Protein AF-A0A222FAH9-F1 (afdb_monomer_lite)

Radius of gyration: 13.85 Å; chains: 1; bounding box: 29×32×38 Å

Foldseek 3Di:
DWWKKKKFFLPDAQVRVVQQLDDDPVCNVDARVCCVFQVFDRFDVVQKDKDFVVVPVVDDPALVVVCVVFQDHDDSVQSVVDPSVRTNMMMMGTTDGGRDADDDRMGITDGDDDPDGNVD

Sequence (120 aa):
MHTVYLGYSNVLSAEEMRAFFDIDPEHEERLSKFEQVFGCDYVEPGSFEIYSPGEYETFDFDAKFFRKLLPFNPEENLVSMIDFSKVKSVFYVVNSGVRKRAAEGIQLLGPIEIEKFDFE

Structure (mmCIF, N/CA/C/O backbone):
data_AF-A0A222FAH9-F1
#
_entry.id   AF-A0A222FAH9-F1
#
loop_
_atom_site.group_PDB
_atom_site.id
_atom_site.type_symbol
_atom_site.label_atom_id
_atom_site.label_alt_id
_atom_site.label_comp_id
_atom_site.label_asym_id
_atom_site.label_entity_id
_atom_site.label_seq_id
_atom_site.pdbx_PDB_ins_code
_atom_site.Cartn_x
_atom_site.Cartn_y
_atom_site.Cartn_z
_atom_site.occupancy
_atom_site.B_iso_or_equiv
_atom_site.auth_seq_id
_atom_site.auth_comp_id
_atom_site.auth_asym_id
_atom_site.auth_atom_id
_atom_site.pdbx_PDB_model_num
ATOM 1 N N . MET A 1 1 ? 4.133 -15.991 9.902 1.00 84.56 1 MET A N 1
ATOM 2 C CA . MET A 1 1 ? 3.120 -15.878 8.836 1.00 84.56 1 MET A CA 1
ATOM 3 C C . MET A 1 1 ? 2.444 -14.541 9.014 1.00 84.56 1 MET A C 1
ATOM 5 O O . MET A 1 1 ? 1.957 -14.267 10.108 1.00 84.56 1 MET A O 1
ATOM 9 N N . HIS A 1 2 ? 2.524 -13.704 7.991 1.00 90.62 2 HIS A N 1
ATOM 10 C CA . HIS A 1 2 ? 2.022 -12.340 7.987 1.00 90.62 2 HIS A CA 1
ATOM 11 C C . HIS A 1 2 ? 0.844 -12.255 7.020 1.00 90.62 2 HIS A C 1
ATOM 13 O O . HIS A 1 2 ? 0.960 -12.684 5.871 1.00 90.62 2 HIS A O 1
ATOM 19 N N . THR A 1 3 ? -0.257 -11.666 7.480 1.00 95.50 3 THR A N 1
ATOM 20 C CA . THR A 1 3 ? -1.402 -11.337 6.632 1.00 95.50 3 THR A CA 1
ATOM 21 C C . THR A 1 3 ? -1.173 -9.962 6.021 1.00 95.50 3 THR A C 1
ATOM 23 O O . THR A 1 3 ? -1.098 -8.964 6.738 1.00 95.50 3 THR A O 1
ATOM 26 N N . VAL A 1 4 ? -1.053 -9.908 4.699 1.00 96.06 4 VAL A N 1
ATOM 27 C CA . VAL A 1 4 ? -0.756 -8.690 3.943 1.00 96.06 4 VAL A CA 1
ATOM 28 C C . VAL A 1 4 ? -1.911 -8.343 3.017 1.00 96.06 4 VAL A C 1
ATOM 30 O O . VAL A 1 4 ? -2.501 -9.206 2.369 1.00 96.06 4 VAL A O 1
ATOM 33 N N . TYR A 1 5 ? -2.212 -7.056 2.919 1.00 97.00 5 TYR A N 1
ATOM 34 C CA . TYR A 1 5 ? -3.116 -6.504 1.924 1.00 97.00 5 TYR A CA 1
ATOM 35 C C . TYR A 1 5 ? -2.340 -5.585 0.992 1.00 97.00 5 TYR A C 1
ATOM 37 O O . TYR A 1 5 ? -1.522 -4.783 1.439 1.00 97.00 5 TYR A O 1
ATOM 45 N N . LEU A 1 6 ? -2.632 -5.674 -0.303 1.00 97.31 6 LEU A N 1
ATOM 46 C CA . LEU A 1 6 ? -2.212 -4.659 -1.263 1.00 97.31 6 LEU A CA 1
ATOM 47 C C . LEU A 1 6 ? -3.295 -3.598 -1.335 1.00 97.31 6 LEU A C 1
ATOM 49 O O . LEU A 1 6 ? -4.472 -3.928 -1.434 1.00 97.31 6 LEU A O 1
ATOM 53 N N . GLY A 1 7 ? -2.918 -2.334 -1.308 1.00 96.56 7 GLY A N 1
ATOM 54 C CA . GLY A 1 7 ? -3.849 -1.230 -1.376 1.00 96.56 7 GLY A CA 1
ATOM 55 C C . GLY A 1 7 ? -3.554 -0.286 -2.524 1.00 96.56 7 GLY A C 1
ATOM 56 O O . GLY A 1 7 ? -2.420 -0.172 -2.987 1.00 96.56 7 GLY A O 1
ATOM 57 N N . TYR A 1 8 ? -4.584 0.411 -2.987 1.00 97.38 8 TYR A N 1
ATOM 58 C CA . TYR A 1 8 ? -4.417 1.497 -3.941 1.00 97.38 8 TYR A CA 1
ATOM 59 C C . TYR A 1 8 ? -5.434 2.607 -3.716 1.00 97.38 8 TYR A C 1
ATOM 61 O O . TYR A 1 8 ? -6.553 2.361 -3.264 1.00 97.38 8 TYR A O 1
ATOM 69 N N . SER A 1 9 ? -5.032 3.833 -4.042 1.00 96.62 9 SER A N 1
ATOM 70 C CA . SER A 1 9 ? -5.877 5.021 -4.006 1.00 96.62 9 SER A CA 1
ATOM 71 C C . SER A 1 9 ? -5.816 5.759 -5.333 1.00 96.62 9 SER A C 1
ATOM 73 O O . SER A 1 9 ? -4.739 6.027 -5.870 1.00 96.62 9 SER A O 1
ATOM 75 N N . ASN A 1 10 ? -6.989 6.124 -5.844 1.00 94.62 10 ASN A N 1
ATOM 76 C CA . ASN A 1 10 ? -7.115 6.958 -7.044 1.00 94.62 10 ASN A CA 1
ATOM 77 C C . ASN A 1 10 ? -7.277 8.446 -6.697 1.00 94.62 10 ASN A C 1
ATOM 79 O O . ASN A 1 10 ? -7.302 9.295 -7.587 1.00 94.62 10 ASN A O 1
ATOM 83 N N . VAL A 1 11 ? -7.434 8.772 -5.410 1.00 94.81 11 VAL A N 1
ATOM 84 C CA . VAL A 1 11 ? -7.778 10.127 -4.952 1.00 94.81 11 VAL A CA 1
ATOM 85 C C . VAL A 1 11 ? -6.698 10.742 -4.072 1.00 94.81 11 VAL A C 1
ATOM 87 O O . VAL A 1 11 ? -6.389 11.919 -4.274 1.00 94.81 11 VAL A O 1
ATOM 90 N N . LEU A 1 12 ? -6.077 9.942 -3.201 1.00 94.69 12 LEU A N 1
ATOM 91 C CA . LEU A 1 12 ? -5.009 10.367 -2.296 1.00 94.69 12 LEU A CA 1
ATOM 92 C C . LEU A 1 12 ? -3.636 10.129 -2.931 1.00 94.69 12 LEU A C 1
ATOM 94 O O . LEU A 1 12 ? -3.386 9.080 -3.519 1.00 94.69 12 LEU A O 1
ATOM 98 N N . SER A 1 13 ? -2.761 11.119 -2.816 1.00 94.81 13 SER A N 1
ATOM 99 C CA . SER A 1 13 ? -1.324 11.015 -3.081 1.00 94.81 13 SER A CA 1
ATOM 100 C C . SER A 1 13 ? -0.608 10.193 -2.001 1.00 94.81 13 SER A C 1
ATOM 102 O O . SER A 1 13 ? -1.184 9.889 -0.957 1.00 94.81 13 SER A O 1
ATOM 104 N N . ALA A 1 14 ? 0.668 9.851 -2.218 1.00 93.62 14 ALA A N 1
ATOM 105 C CA . ALA A 1 14 ? 1.450 9.135 -1.207 1.00 93.62 14 ALA A CA 1
ATOM 106 C C . ALA A 1 14 ? 1.606 9.922 0.103 1.00 93.62 14 ALA A C 1
ATOM 108 O O . ALA A 1 14 ? 1.554 9.315 1.167 1.00 93.62 14 ALA A O 1
ATOM 109 N N . GLU A 1 15 ? 1.749 11.249 0.051 1.00 92.69 15 GLU A N 1
ATOM 110 C CA . GLU A 1 15 ? 1.824 12.091 1.254 1.00 92.69 15 GLU A CA 1
ATOM 111 C C . GLU A 1 15 ? 0.504 12.066 2.038 1.00 92.69 15 GLU A C 1
ATOM 113 O O . GLU A 1 15 ? 0.499 11.823 3.243 1.00 92.69 15 GLU A O 1
ATOM 118 N N . GLU A 1 16 ? -0.628 12.215 1.346 1.00 93.31 16 GLU A N 1
ATOM 119 C CA . GLU A 1 16 ? -1.954 12.120 1.966 1.00 93.31 16 GLU A CA 1
ATOM 120 C C . GLU A 1 16 ? -2.228 10.718 2.522 1.00 93.31 16 GLU A C 1
ATOM 122 O O . GLU A 1 16 ? -2.826 10.593 3.588 1.00 93.31 16 GLU A O 1
ATOM 127 N N . MET A 1 17 ? -1.774 9.664 1.834 1.00 93.81 17 MET A N 1
ATOM 128 C CA . MET A 1 17 ? -1.859 8.292 2.336 1.00 93.81 17 MET A CA 1
ATOM 129 C C . MET A 1 17 ? -0.981 8.078 3.569 1.00 93.81 17 MET A C 1
ATOM 131 O O . MET A 1 17 ? -1.429 7.414 4.496 1.00 93.81 17 MET A O 1
ATOM 135 N N . ARG A 1 18 ? 0.233 8.643 3.630 1.00 91.69 18 ARG A N 1
ATOM 136 C CA . ARG A 1 18 ? 1.087 8.566 4.830 1.00 91.69 18 ARG A CA 1
ATOM 137 C C . ARG A 1 18 ? 0.376 9.201 6.022 1.00 91.69 18 ARG A C 1
ATOM 139 O O . ARG A 1 18 ? 0.161 8.522 7.015 1.00 91.69 18 ARG A O 1
ATOM 146 N N . ALA A 1 19 ? -0.158 10.410 5.851 1.00 89.44 19 ALA A N 1
ATOM 147 C CA . ALA A 1 19 ? -0.967 11.077 6.874 1.00 89.44 19 ALA A CA 1
ATOM 148 C C . ALA A 1 19 ? -2.266 10.322 7.237 1.00 89.44 19 ALA A C 1
ATOM 150 O O . ALA A 1 19 ? -2.875 10.576 8.274 1.00 89.44 19 ALA A O 1
ATOM 151 N N . PHE A 1 20 ? -2.737 9.421 6.371 1.00 89.81 20 PHE A N 1
ATOM 152 C CA . PHE A 1 20 ? -3.900 8.572 6.626 1.00 89.81 20 PHE A CA 1
ATOM 153 C C . PHE A 1 20 ? -3.570 7.374 7.533 1.00 89.81 20 P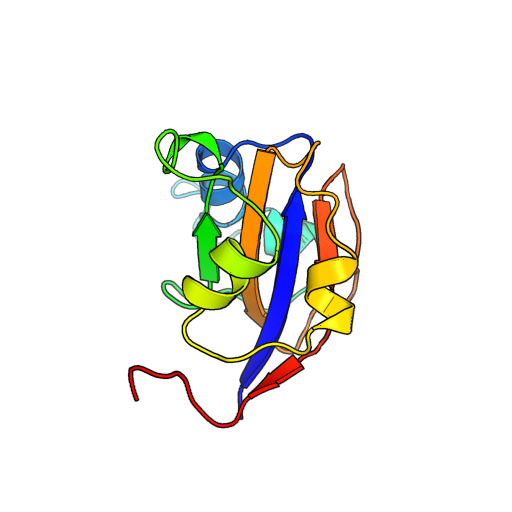HE A C 1
ATOM 155 O O . PHE A 1 20 ? -4.444 6.916 8.276 1.00 89.81 20 PHE A O 1
ATOM 162 N N . PHE A 1 21 ? -2.327 6.888 7.470 1.00 89.44 21 PHE A N 1
ATOM 163 C CA . PHE A 1 21 ? -1.774 5.861 8.356 1.00 89.44 21 PHE A CA 1
ATOM 164 C C . PHE A 1 21 ? -1.151 6.439 9.629 1.00 89.44 21 PHE A C 1
ATOM 166 O O . PHE A 1 21 ? -1.146 5.754 10.649 1.00 89.44 21 PHE A O 1
ATOM 173 N N . ASP A 1 22 ? -0.660 7.677 9.588 1.00 83.75 22 ASP A N 1
ATOM 174 C CA . ASP A 1 22 ? -0.084 8.333 10.756 1.00 83.75 22 ASP A CA 1
ATOM 175 C C . ASP A 1 22 ? -1.127 8.493 11.872 1.00 83.75 22 ASP A C 1
ATOM 177 O O . ASP A 1 22 ? -2.298 8.831 11.655 1.00 83.75 22 ASP A O 1
ATOM 181 N N . ILE A 1 23 ? -0.672 8.244 13.097 1.00 68.81 23 ILE A N 1
ATOM 182 C CA . ILE A 1 23 ? -1.410 8.546 14.322 1.00 68.81 23 ILE A CA 1
ATOM 183 C C . ILE A 1 23 ? -1.384 10.062 14.491 1.00 68.81 23 ILE A C 1
ATOM 185 O O . ILE A 1 23 ? -0.331 10.679 14.345 1.00 68.81 23 ILE A O 1
ATOM 189 N N . ASP A 1 24 ? -2.530 10.665 14.802 1.00 61.00 24 ASP A N 1
ATOM 190 C CA . ASP A 1 24 ? -2.595 12.086 15.144 1.00 61.00 24 ASP A CA 1
ATOM 191 C C . ASP A 1 24 ? -1.723 12.335 16.394 1.00 61.00 24 ASP A C 1
ATOM 193 O O . ASP A 1 24 ? -2.092 11.873 17.478 1.00 61.00 24 ASP A O 1
ATOM 197 N N . PRO A 1 25 ? -0.581 13.043 16.284 1.00 53.81 25 PRO A N 1
ATOM 198 C CA . PRO A 1 25 ? 0.332 13.237 17.409 1.00 53.81 25 PRO A CA 1
ATOM 199 C C . PRO A 1 25 ? -0.284 14.092 18.525 1.00 53.81 25 PRO A C 1
ATOM 201 O O . PRO A 1 25 ? 0.197 14.069 19.654 1.00 53.81 25 PRO A O 1
ATOM 204 N N . GLU A 1 26 ? -1.358 14.837 18.245 1.00 56.84 26 GLU A N 1
ATOM 205 C CA . GLU A 1 26 ? -2.099 15.578 19.271 1.00 56.84 26 GLU A CA 1
ATOM 206 C C . GLU A 1 26 ? -3.074 14.677 20.049 1.00 56.84 26 GLU A C 1
ATOM 208 O O . GLU A 1 26 ? -3.578 15.064 21.105 1.00 56.84 26 GLU A O 1
ATOM 213 N N . HIS A 1 27 ? -3.336 13.466 19.549 1.00 59.72 27 HIS A N 1
ATOM 214 C CA . HIS A 1 27 ? -4.270 12.507 20.123 1.00 59.72 27 HIS A CA 1
ATOM 215 C C . HIS A 1 27 ? -3.744 11.072 19.969 1.00 59.72 27 HIS A C 1
ATOM 217 O O . HIS A 1 27 ? -4.392 10.249 19.326 1.00 59.72 27 HIS A O 1
ATOM 223 N N . GLU A 1 28 ? -2.613 10.752 20.607 1.00 56.34 28 GLU A N 1
ATOM 224 C CA . GLU A 1 28 ? -1.991 9.410 20.576 1.00 56.34 28 GLU A CA 1
ATOM 225 C C . GLU A 1 28 ? -2.941 8.265 20.998 1.00 56.34 28 GLU A C 1
ATOM 227 O O . GLU A 1 28 ? -2.719 7.108 20.656 1.00 56.34 28 GLU A O 1
ATOM 232 N N . GLU A 1 29 ? -4.032 8.570 21.710 1.00 57.22 29 GLU A N 1
ATOM 233 C CA . GLU A 1 29 ? -5.076 7.601 22.080 1.00 57.22 29 GLU A CA 1
ATOM 234 C C . GLU A 1 29 ? -6.084 7.298 20.951 1.00 57.22 29 GLU A C 1
ATOM 236 O O . GLU A 1 29 ? -6.976 6.461 21.119 1.00 57.22 29 GLU A O 1
ATOM 241 N N . ARG A 1 30 ? -6.004 7.988 19.805 1.00 67.38 30 ARG A N 1
ATOM 242 C CA . ARG A 1 30 ? -6.905 7.790 18.664 1.00 67.38 30 ARG A CA 1
ATOM 243 C C . ARG A 1 30 ? -6.264 6.885 17.622 1.00 67.38 30 ARG A C 1
ATOM 245 O O . ARG A 1 30 ? -5.165 7.140 17.147 1.00 67.38 30 ARG A O 1
ATOM 252 N N . LEU A 1 31 ? -7.036 5.881 17.213 1.00 76.94 31 LEU A N 1
ATOM 253 C CA . LEU A 1 31 ? -6.762 5.057 16.038 1.00 76.94 31 LEU A CA 1
ATOM 254 C C . LEU A 1 31 ? -6.461 5.940 14.816 1.00 76.94 31 LEU A C 1
ATOM 256 O O . LEU A 1 31 ? -7.096 6.989 14.648 1.00 76.94 31 LEU A O 1
ATOM 260 N N . SER A 1 32 ? -5.566 5.502 13.934 1.00 87.31 32 SER A N 1
ATOM 261 C CA . SER A 1 32 ? -5.324 6.180 12.656 1.00 87.31 32 SER A CA 1
ATOM 262 C C . SER A 1 32 ? -6.608 6.237 11.819 1.00 87.31 32 SER A C 1
ATOM 264 O O . SER A 1 32 ? -7.555 5.462 12.015 1.00 87.31 32 SER A O 1
ATOM 266 N N . LYS A 1 33 ? -6.679 7.158 10.848 1.00 88.81 33 LYS A N 1
ATOM 267 C CA . LYS A 1 33 ? -7.840 7.205 9.939 1.00 88.81 33 LYS A CA 1
ATOM 268 C C . LYS A 1 33 ? -8.005 5.880 9.201 1.00 88.81 33 LYS A C 1
ATOM 270 O O . LYS A 1 33 ? -9.136 5.425 9.036 1.00 88.81 33 LYS A O 1
ATOM 275 N N . PHE A 1 34 ? -6.899 5.242 8.821 1.00 91.50 34 PHE A N 1
ATOM 276 C CA . PHE A 1 34 ? -6.912 3.916 8.219 1.00 91.50 34 PHE A CA 1
ATOM 277 C C . PHE A 1 34 ? -7.610 2.881 9.108 1.00 91.50 34 PHE A C 1
ATOM 279 O O . PHE A 1 34 ? -8.568 2.240 8.667 1.00 91.50 34 PHE A O 1
ATOM 286 N N . GLU A 1 35 ? -7.199 2.775 10.369 1.00 91.25 35 GLU A N 1
ATOM 287 C CA . GLU A 1 35 ? -7.771 1.838 11.340 1.00 91.25 35 GLU A CA 1
ATOM 288 C C . GLU A 1 35 ? -9.264 2.067 11.560 1.00 91.25 35 GLU A C 1
ATOM 290 O O . GLU A 1 35 ? -10.057 1.124 11.527 1.00 91.25 35 GLU A O 1
ATOM 295 N N . GLN A 1 36 ? -9.673 3.329 11.707 1.00 90.00 36 GLN A N 1
ATOM 296 C CA . GLN A 1 36 ? -11.081 3.693 11.871 1.00 90.00 36 GLN A CA 1
ATOM 297 C C . GLN A 1 36 ? -11.915 3.326 10.638 1.00 90.00 36 GLN A C 1
ATOM 299 O O . GLN A 1 36 ? -13.014 2.771 10.751 1.00 90.00 36 GLN A O 1
ATOM 304 N N . VAL A 1 37 ? -11.405 3.641 9.447 1.00 92.06 37 VAL A N 1
ATOM 305 C CA . VAL A 1 37 ? -12.132 3.471 8.188 1.00 92.06 37 VAL A CA 1
ATOM 306 C C . VAL A 1 37 ? -12.265 1.997 7.830 1.00 92.06 37 VAL A C 1
ATOM 308 O O . VAL A 1 37 ? -13.379 1.536 7.550 1.00 92.06 37 VAL A O 1
ATOM 311 N N . PHE A 1 38 ? -11.163 1.249 7.876 1.00 93.38 38 PHE A N 1
ATOM 312 C CA . PHE A 1 38 ? -11.119 -0.162 7.495 1.00 93.38 38 PHE A CA 1
ATOM 313 C C . PHE A 1 38 ? -11.493 -1.114 8.637 1.00 93.38 38 PHE A C 1
ATOM 315 O O . PHE A 1 38 ? -11.750 -2.298 8.390 1.00 93.38 38 PHE A O 1
ATOM 322 N N . GLY A 1 39 ? -11.624 -0.588 9.859 1.00 91.44 39 GLY A N 1
ATOM 323 C CA . GLY A 1 39 ? -11.993 -1.338 11.055 1.00 91.44 39 GLY A CA 1
ATOM 324 C C . GLY A 1 39 ? -10.971 -2.419 11.378 1.00 91.44 39 GLY A C 1
ATOM 325 O O . GLY A 1 39 ? -11.381 -3.545 11.653 1.00 91.44 39 GLY A O 1
ATOM 326 N N . CYS A 1 40 ? -9.686 -2.099 11.244 1.00 90.81 40 CYS A N 1
ATOM 327 C CA . CYS A 1 40 ? -8.585 -3.040 11.406 1.00 90.81 40 CYS A CA 1
ATOM 328 C C . CYS A 1 40 ? -7.880 -2.877 12.756 1.00 90.81 40 CYS A C 1
ATOM 330 O O . CYS A 1 40 ? -8.174 -1.947 13.509 1.00 90.81 40 CYS A O 1
ATOM 332 N N . ASP A 1 41 ? -6.973 -3.804 13.058 1.00 89.62 41 ASP A N 1
ATOM 333 C CA . ASP A 1 41 ? -6.120 -3.703 14.243 1.00 89.62 41 ASP A CA 1
ATOM 334 C C . ASP A 1 41 ? -5.075 -2.595 14.059 1.00 89.62 41 ASP A C 1
ATOM 336 O O . ASP A 1 41 ? -4.884 -2.110 12.940 1.00 89.62 41 ASP A O 1
ATOM 340 N N . TYR A 1 42 ? -4.395 -2.230 15.148 1.00 87.75 42 TYR A N 1
ATOM 341 C CA . TYR A 1 42 ? -3.330 -1.230 15.135 1.00 87.75 42 TYR A CA 1
ATOM 342 C C . TYR A 1 42 ? -2.255 -1.551 14.085 1.00 87.75 42 TYR A C 1
ATOM 344 O O . TYR A 1 42 ? -1.775 -2.684 14.008 1.00 87.75 42 TYR A O 1
ATOM 352 N N . VAL A 1 43 ? -1.889 -0.558 13.275 1.00 89.12 43 VAL A N 1
ATOM 353 C CA . VAL A 1 43 ? -0.852 -0.666 12.246 1.00 89.12 43 VAL A CA 1
ATOM 354 C C . VAL A 1 43 ? 0.453 -0.113 12.810 1.00 89.12 43 VAL A C 1
ATOM 356 O O . VAL A 1 43 ? 0.645 1.096 12.912 1.00 89.12 43 VAL A O 1
ATOM 359 N N . GLU A 1 44 ? 1.373 -1.007 13.173 1.00 85.31 44 GLU A N 1
ATOM 360 C CA . GLU A 1 44 ? 2.661 -0.606 13.743 1.00 85.31 44 GLU A CA 1
ATOM 361 C C . GLU A 1 44 ? 3.555 0.106 12.709 1.00 85.31 44 GLU A C 1
ATOM 363 O O . GLU A 1 44 ? 3.514 -0.226 11.516 1.00 85.31 44 GLU A O 1
ATOM 368 N N . PRO A 1 45 ? 4.436 1.029 13.140 1.00 81.81 45 PRO A N 1
ATOM 369 C CA . PRO A 1 45 ? 5.472 1.579 12.271 1.00 81.81 45 PRO A CA 1
ATOM 370 C C . PRO A 1 45 ? 6.278 0.468 11.580 1.00 81.81 45 PRO A C 1
ATOM 372 O O . PRO A 1 45 ? 6.752 -0.462 12.229 1.00 81.81 45 PRO A O 1
ATOM 375 N N . GLY A 1 46 ? 6.428 0.559 10.257 1.00 83.88 46 GLY A N 1
ATOM 376 C CA . GLY A 1 46 ? 7.088 -0.470 9.439 1.00 83.88 46 GLY A CA 1
ATOM 377 C C . GL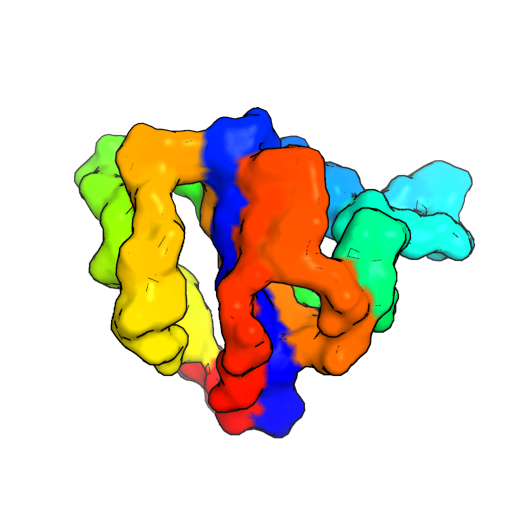Y A 1 46 ? 6.172 -1.607 8.965 1.00 83.88 46 GLY A C 1
ATOM 378 O O . GLY A 1 46 ? 6.587 -2.407 8.131 1.00 83.88 46 GLY A O 1
ATOM 379 N N . SER A 1 47 ? 4.913 -1.652 9.412 1.00 90.56 47 SER A N 1
ATOM 380 C CA . SER A 1 47 ? 3.911 -2.620 8.935 1.00 90.56 47 SER A CA 1
ATOM 381 C C . SER A 1 47 ? 3.222 -2.196 7.636 1.00 90.56 47 SER A C 1
ATOM 383 O O . SER A 1 47 ? 2.281 -2.850 7.199 1.00 90.56 47 SER A O 1
ATOM 385 N N . PHE A 1 48 ? 3.652 -1.109 7.001 1.00 94.31 48 PHE A N 1
ATOM 386 C CA . PHE A 1 48 ? 3.134 -0.666 5.712 1.00 94.31 48 PHE A CA 1
ATOM 387 C C . PHE A 1 48 ? 4.209 0.083 4.928 1.00 94.31 48 PHE A C 1
ATOM 389 O O . PHE A 1 48 ? 5.138 0.645 5.509 1.00 94.31 48 PHE A O 1
ATOM 396 N N . GLU A 1 49 ? 4.044 0.139 3.612 1.00 95.31 49 GLU A N 1
ATOM 397 C CA . GLU A 1 49 ? 4.844 0.995 2.739 1.00 95.31 49 GLU A CA 1
ATOM 398 C C . GLU A 1 49 ? 3.972 1.535 1.610 1.00 95.31 49 GLU A C 1
ATOM 400 O O . GLU A 1 49 ? 3.100 0.829 1.100 1.00 95.31 49 GLU A O 1
ATOM 405 N N . ILE A 1 50 ? 4.191 2.797 1.236 1.00 95.62 50 ILE A N 1
ATOM 406 C CA . ILE A 1 50 ? 3.404 3.518 0.232 1.00 95.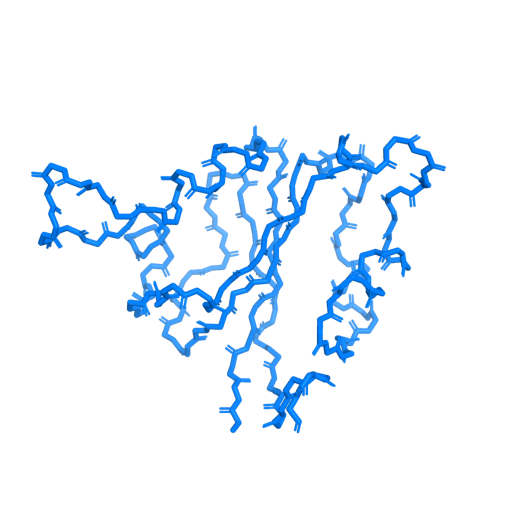62 50 ILE A CA 1
ATOM 407 C C . ILE A 1 50 ? 4.332 3.994 -0.877 1.00 95.62 50 ILE A C 1
ATOM 409 O O . ILE A 1 50 ? 5.362 4.610 -0.606 1.00 95.62 50 ILE A O 1
ATOM 413 N N . TYR A 1 51 ? 3.889 3.797 -2.112 1.00 95.38 51 TYR A N 1
ATOM 414 C CA . TYR A 1 51 ? 4.593 4.164 -3.329 1.00 95.38 51 TYR A CA 1
ATOM 415 C C . TYR A 1 51 ? 3.705 5.068 -4.184 1.00 95.38 51 TYR A C 1
ATOM 417 O O . TYR A 1 51 ? 2.501 4.823 -4.335 1.00 95.38 51 TYR A O 1
ATOM 425 N N . SER A 1 52 ? 4.294 6.096 -4.786 1.00 93.69 52 SER A N 1
ATOM 426 C CA . SER A 1 52 ? 3.616 6.948 -5.764 1.00 93.69 52 SER A CA 1
ATOM 427 C C . SER A 1 52 ? 4.235 6.824 -7.153 1.00 93.69 52 SER A C 1
ATOM 429 O O . SER A 1 52 ? 5.455 6.755 -7.263 1.00 93.69 52 SER A O 1
ATOM 431 N N . PRO A 1 53 ? 3.439 6.904 -8.234 1.00 89.69 53 PRO A N 1
ATOM 432 C CA . PRO A 1 53 ? 3.985 6.995 -9.588 1.00 89.69 53 PRO A CA 1
ATOM 433 C C . PRO A 1 53 ? 4.960 8.171 -9.770 1.00 89.69 53 PRO A C 1
ATOM 435 O O . PRO A 1 53 ? 5.934 8.053 -10.506 1.00 89.69 53 PRO A O 1
ATOM 438 N N . GLY A 1 54 ? 4.726 9.290 -9.071 1.00 87.56 54 GLY A N 1
ATOM 439 C CA . GLY A 1 54 ? 5.567 10.491 -9.139 1.00 87.56 54 GLY A CA 1
ATOM 440 C C . GLY A 1 54 ? 6.970 10.324 -8.547 1.00 87.56 54 GLY A C 1
ATOM 441 O O . GLY A 1 54 ? 7.873 11.058 -8.923 1.00 87.56 54 GLY A O 1
ATOM 442 N N . GLU A 1 55 ? 7.199 9.340 -7.672 1.00 88.06 55 GLU A N 1
ATOM 443 C CA . GLU A 1 55 ? 8.550 9.008 -7.187 1.00 88.06 55 GLU A CA 1
ATOM 444 C C . GLU A 1 55 ? 9.387 8.270 -8.254 1.00 88.06 55 GLU A C 1
ATOM 446 O O . GLU A 1 55 ? 10.602 8.134 -8.099 1.00 88.06 55 GLU A O 1
ATOM 451 N N . TYR A 1 56 ? 8.764 7.824 -9.354 1.00 87.56 56 TYR A N 1
ATOM 452 C CA . TYR A 1 56 ? 9.380 6.974 -10.375 1.00 87.56 56 TYR A CA 1
ATOM 453 C C . TYR A 1 56 ? 9.193 7.509 -11.803 1.00 87.56 56 TYR A C 1
ATOM 455 O O . TYR A 1 56 ? 8.998 6.728 -12.726 1.00 87.56 56 TYR A O 1
ATOM 463 N N . GLU A 1 57 ? 9.304 8.824 -12.022 1.00 80.81 57 GLU A N 1
ATOM 464 C CA . GLU A 1 57 ? 9.074 9.469 -13.336 1.00 80.81 57 GLU A CA 1
ATOM 465 C C . GLU A 1 57 ? 9.914 8.901 -14.500 1.00 80.81 57 GLU A C 1
ATOM 467 O O . GLU A 1 57 ? 9.565 9.066 -15.668 1.00 80.81 57 GLU A O 1
ATOM 472 N N . THR A 1 58 ? 11.039 8.246 -14.203 1.00 83.75 58 THR A N 1
ATOM 473 C CA . THR A 1 58 ? 11.938 7.638 -15.198 1.00 83.75 58 THR A CA 1
ATOM 474 C C . THR A 1 58 ? 11.539 6.220 -15.614 1.00 83.75 58 THR A C 1
ATOM 476 O O . THR A 1 58 ? 12.151 5.669 -16.533 1.00 83.75 58 THR A O 1
ATOM 479 N N . PHE A 1 59 ? 10.534 5.625 -14.967 1.00 83.38 59 PHE A N 1
ATOM 480 C CA . PHE A 1 59 ? 10.053 4.273 -15.227 1.00 83.38 59 PHE A CA 1
ATOM 481 C C . PHE A 1 59 ? 8.540 4.269 -15.443 1.00 83.38 59 PHE A C 1
ATOM 483 O O . PHE A 1 59 ? 7.800 5.012 -14.804 1.00 83.38 59 PHE A O 1
ATOM 490 N N . ASP A 1 60 ? 8.061 3.373 -16.305 1.00 88.81 60 ASP A N 1
ATOM 491 C CA . ASP A 1 60 ? 6.627 3.116 -16.404 1.00 88.81 60 ASP A CA 1
ATOM 492 C C . ASP A 1 60 ? 6.149 2.477 -15.093 1.00 88.81 60 ASP A C 1
ATOM 494 O O . ASP A 1 60 ? 6.500 1.337 -14.769 1.00 88.81 60 ASP A O 1
ATOM 498 N N . PHE A 1 61 ? 5.369 3.229 -14.315 1.00 92.00 61 PHE A N 1
ATOM 499 C CA . PHE A 1 61 ? 4.820 2.758 -13.048 1.00 92.00 61 PHE A CA 1
ATOM 500 C C . PHE A 1 61 ? 3.646 1.804 -13.305 1.00 92.00 61 PHE A C 1
ATOM 502 O O . PHE A 1 61 ? 2.482 2.200 -13.306 1.00 92.00 61 PHE A O 1
ATOM 509 N N . ASP A 1 62 ? 3.966 0.540 -13.576 1.00 93.38 62 ASP A N 1
ATOM 510 C CA . ASP A 1 62 ? 3.014 -0.512 -13.924 1.00 93.38 62 ASP A CA 1
ATOM 511 C C . ASP A 1 62 ? 2.980 -1.659 -12.893 1.00 93.38 62 ASP A C 1
ATOM 513 O O . ASP A 1 62 ? 3.729 -1.695 -11.911 1.00 93.38 62 ASP A O 1
ATOM 517 N N . ALA A 1 63 ? 2.114 -2.645 -13.141 1.00 93.69 63 ALA A N 1
ATOM 518 C CA . ALA A 1 63 ? 1.974 -3.836 -12.305 1.00 93.69 63 ALA A CA 1
ATOM 519 C C . ALA A 1 63 ? 3.294 -4.605 -12.122 1.00 93.69 63 ALA A C 1
ATOM 521 O O . ALA A 1 63 ? 3.559 -5.156 -11.052 1.00 93.69 63 ALA A O 1
ATOM 522 N N . LYS A 1 64 ? 4.137 -4.657 -13.158 1.00 92.94 64 LYS A N 1
ATOM 523 C CA . LYS A 1 64 ? 5.410 -5.380 -13.125 1.00 92.94 64 LYS A CA 1
ATOM 524 C C . LYS A 1 64 ? 6.440 -4.625 -12.295 1.00 92.94 64 LYS A C 1
ATOM 526 O O . LYS A 1 64 ? 7.218 -5.261 -11.587 1.00 92.94 64 LYS A O 1
ATOM 531 N N . PHE A 1 65 ? 6.465 -3.302 -12.395 1.00 93.31 65 PHE A N 1
ATOM 532 C CA . PHE A 1 65 ? 7.328 -2.447 -11.601 1.00 93.31 65 PHE A CA 1
ATOM 533 C C . PHE A 1 65 ? 6.924 -2.493 -10.129 1.00 93.31 65 PHE A C 1
ATOM 535 O O . PHE A 1 65 ? 7.763 -2.816 -9.294 1.00 93.31 65 PHE A O 1
ATOM 542 N N . PHE A 1 66 ? 5.637 -2.316 -9.818 1.00 94.56 66 PHE A N 1
ATOM 543 C CA . PHE A 1 66 ? 5.139 -2.389 -8.444 1.00 94.56 66 PHE A CA 1
ATOM 544 C C . PHE A 1 66 ? 5.464 -3.731 -7.773 1.00 94.56 66 PHE A C 1
ATOM 546 O O . PHE A 1 66 ? 5.975 -3.754 -6.659 1.00 94.56 66 PHE A O 1
ATOM 553 N N . ARG A 1 67 ? 5.290 -4.856 -8.480 1.00 93.94 67 ARG A N 1
ATOM 554 C CA . ARG A 1 67 ? 5.684 -6.185 -7.973 1.00 93.94 67 ARG A CA 1
ATOM 555 C C . ARG A 1 67 ? 7.155 -6.299 -7.584 1.00 93.94 67 ARG A C 1
ATOM 557 O O . ARG A 1 67 ? 7.468 -7.090 -6.709 1.00 93.94 67 ARG A O 1
ATOM 564 N N . LYS A 1 68 ? 8.049 -5.562 -8.248 1.00 92.19 68 LYS A N 1
ATOM 565 C CA . LYS A 1 68 ? 9.484 -5.560 -7.928 1.00 92.19 68 LYS A CA 1
ATOM 566 C C . LYS A 1 68 ? 9.832 -4.680 -6.731 1.00 92.19 68 LYS A C 1
ATOM 568 O O . LYS A 1 68 ? 10.919 -4.843 -6.192 1.00 92.19 68 LYS A O 1
ATOM 573 N N . LEU A 1 69 ? 8.970 -3.723 -6.388 1.00 92.94 69 LEU A N 1
ATOM 574 C CA . LEU A 1 69 ? 9.157 -2.865 -5.218 1.00 92.94 69 LEU A CA 1
ATOM 575 C C . LEU A 1 69 ? 8.774 -3.589 -3.928 1.00 92.94 69 LEU A C 1
ATOM 577 O O . LEU A 1 69 ? 9.359 -3.322 -2.886 1.00 92.94 69 LEU A O 1
ATOM 581 N N . LEU A 1 70 ? 7.800 -4.496 -4.006 1.00 94.06 70 LEU A N 1
ATOM 582 C CA . LEU A 1 70 ? 7.303 -5.211 -2.841 1.00 94.06 70 LEU A CA 1
ATOM 583 C C . LEU A 1 70 ? 8.376 -6.155 -2.272 1.00 94.06 70 LEU A C 1
ATOM 585 O O . LEU A 1 70 ? 8.978 -6.910 -3.036 1.00 94.06 70 LEU A O 1
ATOM 589 N N . PRO A 1 71 ? 8.568 -6.188 -0.940 1.00 93.88 71 PRO A N 1
ATOM 590 C CA . PRO A 1 71 ? 9.517 -7.085 -0.273 1.00 93.88 71 PRO A CA 1
ATOM 591 C C . PRO A 1 71 ? 8.975 -8.521 -0.130 1.00 93.88 71 PRO A C 1
ATOM 593 O O . PRO A 1 71 ? 9.226 -9.194 0.867 1.00 93.88 71 PRO A O 1
ATOM 596 N N . PHE A 1 72 ? 8.142 -8.955 -1.072 1.00 93.75 72 PHE A N 1
ATOM 597 C CA . PHE A 1 72 ? 7.535 -10.279 -1.168 1.00 93.75 72 PHE A CA 1
ATOM 598 C C . PHE A 1 72 ? 6.959 -10.446 -2.580 1.00 93.75 72 PHE A C 1
ATOM 600 O O . PHE A 1 72 ? 6.747 -9.474 -3.305 1.00 93.75 72 PHE A O 1
ATOM 607 N N . ASN A 1 73 ? 6.637 -11.678 -2.978 1.00 92.69 73 ASN A N 1
ATOM 608 C CA . ASN A 1 73 ? 6.084 -11.957 -4.304 1.00 92.69 73 ASN A CA 1
ATOM 609 C C . ASN A 1 73 ? 4.553 -12.130 -4.248 1.00 92.69 73 ASN A C 1
ATOM 611 O O . ASN A 1 73 ? 4.087 -13.235 -3.960 1.00 92.69 73 ASN A O 1
ATOM 615 N N . PRO A 1 74 ? 3.747 -11.082 -4.515 1.00 91.81 74 PRO A N 1
ATOM 616 C CA . PRO A 1 74 ? 2.294 -11.220 -4.544 1.00 91.81 74 PRO A CA 1
ATOM 617 C C . PRO A 1 74 ? 1.828 -12.048 -5.747 1.00 91.81 74 PRO A C 1
ATOM 619 O O . PRO A 1 74 ? 2.486 -12.100 -6.794 1.00 91.81 74 PRO A O 1
ATOM 622 N N . GLU A 1 75 ? 0.632 -12.625 -5.632 1.00 90.00 75 GLU A N 1
ATOM 623 C CA . GLU A 1 75 ? -0.023 -13.264 -6.769 1.00 90.00 75 GLU A CA 1
ATOM 624 C C . GLU A 1 75 ? -0.304 -12.246 -7.892 1.00 90.00 75 GLU A C 1
ATOM 626 O O . GLU A 1 75 ? -0.776 -11.128 -7.668 1.00 90.00 75 GLU A O 1
ATOM 631 N N . GLU A 1 76 ? -0.015 -12.636 -9.134 1.00 88.56 76 GLU A N 1
ATOM 632 C CA . GLU A 1 76 ? -0.098 -11.748 -10.300 1.00 88.56 76 GLU A CA 1
ATOM 633 C C . GLU A 1 76 ? -1.523 -11.260 -10.590 1.00 88.56 76 GLU A C 1
ATOM 635 O O . GLU A 1 76 ? -1.728 -10.104 -10.965 1.00 88.56 76 GLU A O 1
ATOM 640 N N . ASN A 1 77 ? -2.510 -12.126 -10.360 1.00 90.75 77 ASN A N 1
ATOM 641 C CA . ASN A 1 77 ? -3.933 -11.814 -10.472 1.00 90.75 77 ASN A CA 1
ATOM 642 C C . ASN A 1 77 ? -4.336 -10.633 -9.571 1.00 90.75 77 ASN A C 1
ATOM 644 O O . ASN A 1 77 ? -5.063 -9.761 -10.037 1.00 90.75 77 ASN A O 1
ATOM 648 N N . LEU A 1 78 ? -3.851 -10.560 -8.328 1.00 92.94 78 LEU A N 1
ATOM 649 C CA . LEU A 1 78 ? -4.186 -9.488 -7.390 1.00 92.94 78 LEU A CA 1
ATOM 650 C C . LEU A 1 78 ? -3.628 -8.154 -7.871 1.00 92.94 78 LEU A C 1
ATOM 652 O O . LEU A 1 78 ? -4.366 -7.182 -7.983 1.00 92.94 78 LEU A O 1
ATOM 656 N N . VAL A 1 79 ? -2.347 -8.118 -8.233 1.00 93.62 79 VAL A N 1
ATOM 657 C CA . VAL A 1 79 ? -1.703 -6.886 -8.714 1.00 93.62 79 VAL A CA 1
ATOM 658 C C . VAL A 1 79 ? -2.359 -6.398 -10.010 1.00 93.62 79 VAL A C 1
ATOM 660 O O . VAL A 1 79 ? -2.538 -5.198 -10.195 1.00 93.62 79 VAL A O 1
ATOM 663 N N . SER A 1 80 ? -2.803 -7.317 -10.876 1.00 92.62 80 SER A N 1
ATOM 664 C CA . SER A 1 80 ? -3.504 -6.974 -12.121 1.00 92.62 80 SER A CA 1
ATOM 665 C C . SER A 1 80 ? -4.880 -6.317 -11.929 1.00 92.62 80 SER A C 1
ATOM 667 O O . SER A 1 80 ? -5.406 -5.739 -12.877 1.00 92.62 80 SER A O 1
ATOM 669 N N . MET A 1 81 ? -5.467 -6.368 -10.724 1.00 94.38 81 MET A N 1
ATOM 670 C CA . MET A 1 81 ? -6.728 -5.672 -10.421 1.00 94.38 81 MET A CA 1
ATOM 671 C C . MET A 1 81 ? -6.550 -4.155 -10.259 1.00 94.38 81 MET A C 1
ATOM 673 O O . MET A 1 81 ? -7.535 -3.418 -10.272 1.00 94.38 81 MET A O 1
ATOM 677 N N . ILE A 1 82 ? -5.311 -3.684 -10.099 1.00 95.44 82 ILE A N 1
ATOM 678 C CA . ILE A 1 82 ? -4.992 -2.269 -9.922 1.00 95.44 82 ILE A CA 1
ATOM 679 C C . ILE A 1 82 ? -4.896 -1.604 -11.301 1.00 95.44 82 ILE A C 1
ATOM 681 O O . ILE A 1 82 ? -4.099 -1.999 -12.152 1.00 95.44 82 ILE A O 1
ATOM 685 N N . ASP A 1 83 ? -5.685 -0.550 -11.514 1.00 94.31 83 ASP A N 1
ATOM 686 C CA . ASP A 1 83 ? -5.585 0.297 -12.706 1.00 94.31 83 ASP A CA 1
ATOM 687 C C . ASP A 1 83 ? -4.484 1.355 -12.519 1.00 94.31 83 ASP A C 1
ATOM 689 O O . ASP A 1 83 ? -4.733 2.482 -12.080 1.00 94.31 83 ASP A O 1
ATOM 693 N N . PHE A 1 84 ? -3.252 0.986 -12.874 1.00 93.56 84 PHE A N 1
ATOM 694 C CA . PHE A 1 84 ? -2.070 1.848 -12.758 1.00 93.56 84 PHE A CA 1
ATOM 695 C C . PHE A 1 84 ? -2.137 3.127 -13.607 1.00 93.56 84 PHE A C 1
ATOM 697 O O . PHE A 1 84 ? -1.406 4.072 -13.335 1.00 93.56 84 PHE A O 1
ATOM 704 N N . SER A 1 85 ? -3.044 3.211 -14.589 1.00 91.75 85 SER A N 1
ATOM 705 C CA . SER A 1 85 ? -3.216 4.431 -15.392 1.00 91.75 85 SER A CA 1
ATOM 706 C C . SER A 1 85 ? -3.929 5.564 -14.644 1.00 91.75 85 SER A C 1
ATOM 708 O O . SER A 1 85 ? -3.893 6.714 -15.081 1.00 91.75 85 SER A O 1
ATOM 710 N N . LYS A 1 86 ? -4.598 5.248 -13.527 1.00 91.81 86 LYS A N 1
ATOM 711 C CA . LYS A 1 86 ? -5.406 6.196 -12.740 1.00 91.81 86 LYS A CA 1
ATOM 712 C C . LYS A 1 86 ? -4.972 6.317 -11.287 1.00 91.81 86 LYS A C 1
ATOM 714 O O . LYS A 1 86 ? -5.492 7.173 -10.569 1.00 91.81 86 LYS A O 1
ATOM 719 N N . VAL A 1 87 ? -4.084 5.438 -10.840 1.00 94.69 87 VAL A N 1
ATOM 720 C CA . VAL A 1 87 ? -3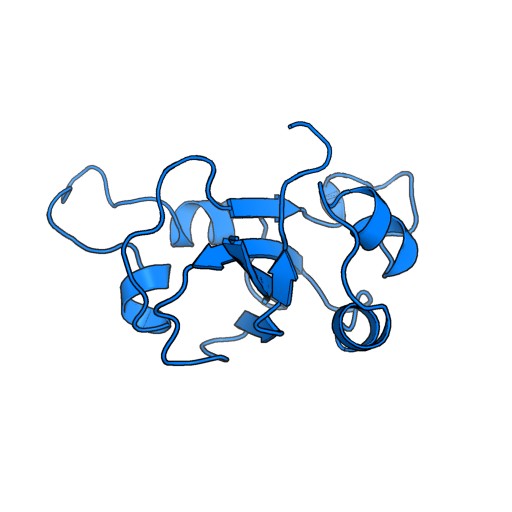.678 5.380 -9.444 1.00 94.69 87 VAL A CA 1
ATOM 721 C C . VAL A 1 87 ? -2.825 6.593 -9.082 1.00 94.69 87 VAL A C 1
ATOM 723 O O . VAL A 1 87 ? -1.968 7.020 -9.852 1.00 94.69 87 VAL A O 1
ATOM 726 N N . LYS A 1 88 ? -3.052 7.150 -7.894 1.00 95.31 88 LYS A N 1
ATOM 727 C CA . LYS A 1 88 ? -2.197 8.195 -7.317 1.00 95.31 88 LYS A CA 1
ATOM 728 C C . LYS A 1 88 ? -1.186 7.636 -6.323 1.00 95.31 88 LYS A C 1
ATOM 730 O O . LYS A 1 88 ? -0.098 8.188 -6.182 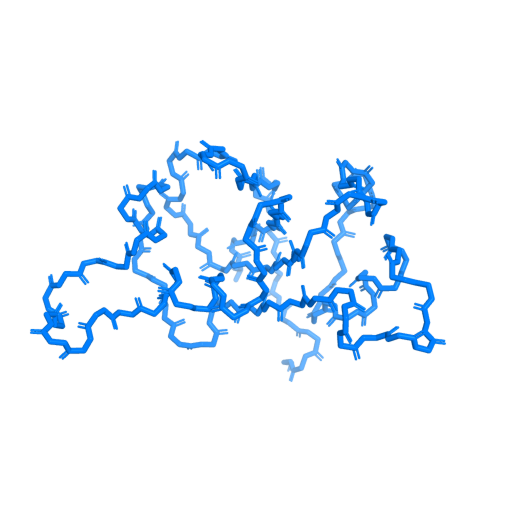1.00 95.31 88 LYS A O 1
ATOM 735 N N . SER A 1 89 ? -1.531 6.538 -5.660 1.00 96.19 89 SER A N 1
ATOM 736 C CA . SER A 1 89 ? -0.631 5.805 -4.772 1.00 96.19 89 SER A CA 1
ATOM 737 C C . SER A 1 89 ? -1.048 4.345 -4.648 1.00 96.19 89 SER A C 1
ATOM 739 O O . SER A 1 89 ? -2.242 4.043 -4.577 1.00 96.19 89 SER A O 1
ATOM 741 N N . VAL A 1 90 ? -0.070 3.459 -4.534 1.00 97.19 90 VAL A N 1
ATOM 742 C CA . VAL A 1 90 ? -0.244 2.048 -4.165 1.00 97.19 90 VAL A CA 1
ATOM 743 C C . VAL A 1 90 ? 0.512 1.775 -2.873 1.00 97.19 9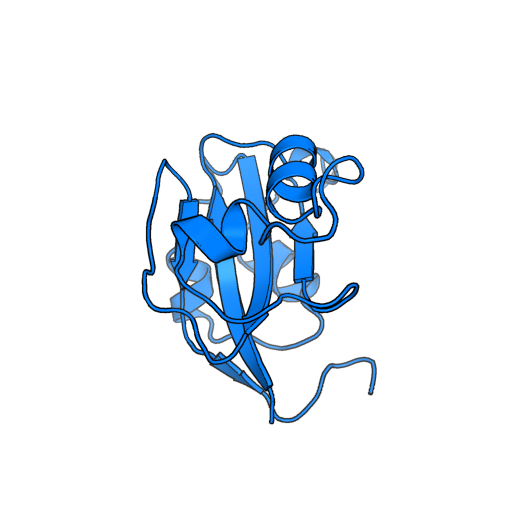0 VAL A C 1
ATOM 745 O O . VAL A 1 90 ? 1.434 2.507 -2.530 1.00 97.19 90 VAL A O 1
ATOM 748 N N . PHE A 1 91 ? 0.121 0.748 -2.135 1.00 96.56 91 PHE A N 1
ATOM 749 C CA . PHE A 1 91 ? 0.755 0.409 -0.866 1.00 96.56 91 PHE A CA 1
ATOM 750 C C . PHE A 1 91 ? 0.615 -1.075 -0.548 1.00 96.56 91 PHE A C 1
ATOM 752 O O . PHE A 1 91 ? -0.194 -1.779 -1.156 1.00 96.56 91 PHE A O 1
ATOM 759 N N . TYR A 1 92 ? 1.381 -1.546 0.428 1.00 96.81 92 TYR A N 1
ATOM 760 C CA . TYR A 1 92 ? 1.048 -2.762 1.162 1.00 96.81 92 TYR A CA 1
ATOM 761 C C . TYR A 1 92 ? 0.851 -2.433 2.640 1.00 96.81 92 TYR A C 1
ATOM 763 O O . TYR A 1 92 ? 1.404 -1.455 3.139 1.00 96.81 92 TYR A O 1
ATOM 771 N N . VAL A 1 93 ? 0.065 -3.249 3.337 1.00 96.19 93 VAL A N 1
ATOM 772 C CA . VAL A 1 93 ? -0.101 -3.176 4.792 1.00 96.19 93 VAL A CA 1
ATOM 773 C C . VAL A 1 93 ? -0.212 -4.578 5.382 1.00 96.19 93 VAL A C 1
ATOM 775 O O . VAL A 1 93 ? -0.927 -5.430 4.854 1.00 96.19 93 VAL A O 1
ATOM 778 N N . VAL A 1 94 ? 0.494 -4.812 6.480 1.00 95.44 94 VAL A N 1
ATOM 779 C CA . VAL A 1 94 ? 0.432 -6.025 7.290 1.00 95.44 94 VAL A CA 1
ATOM 780 C C . VAL A 1 94 ? -0.640 -5.828 8.350 1.00 95.44 94 VAL A C 1
ATOM 782 O O . VAL A 1 94 ? -0.516 -4.963 9.215 1.00 95.44 94 VAL A O 1
ATOM 785 N N . ASN A 1 95 ? -1.720 -6.600 8.273 1.00 93.94 95 ASN A N 1
ATOM 786 C CA . ASN A 1 95 ? -2.802 -6.543 9.247 1.00 93.94 95 ASN A CA 1
ATOM 787 C C . ASN A 1 95 ? -3.694 -7.783 9.122 1.00 93.94 95 ASN A C 1
ATOM 789 O O . ASN A 1 95 ? -4.055 -8.161 8.013 1.00 93.94 95 ASN A O 1
ATOM 793 N N . SER A 1 96 ? -4.098 -8.396 10.233 1.00 90.88 96 SER A N 1
ATOM 794 C CA . SER A 1 96 ? -4.989 -9.570 10.240 1.00 90.88 96 SER A CA 1
ATOM 795 C C . SER A 1 96 ? -6.460 -9.227 10.515 1.00 90.88 96 SER A C 1
ATOM 797 O O . SER A 1 96 ? -7.339 -10.065 10.311 1.00 90.88 96 SER A O 1
ATOM 799 N N . GLY A 1 97 ? -6.749 -7.998 10.948 1.00 91.38 97 GLY A N 1
ATOM 800 C CA . GLY A 1 97 ? -8.054 -7.565 11.446 1.00 91.38 97 GLY A CA 1
ATOM 801 C C . GLY A 1 97 ? -8.910 -6.762 10.467 1.00 91.38 97 GLY A C 1
ATOM 802 O O . GLY A 1 97 ? -9.937 -6.226 10.875 1.00 91.38 97 GLY A O 1
ATOM 803 N N . VAL A 1 98 ? -8.528 -6.636 9.192 1.00 93.81 98 VAL A N 1
ATOM 804 C CA . VAL A 1 98 ? -9.232 -5.793 8.203 1.00 93.81 98 VAL A CA 1
ATOM 805 C C . VAL A 1 98 ? -10.696 -6.228 8.008 1.00 93.81 98 VAL A C 1
ATOM 807 O O . VAL A 1 98 ? -10.980 -7.306 7.480 1.00 93.81 98 VAL A O 1
ATOM 810 N N . ARG A 1 99 ? -11.651 -5.358 8.375 1.00 93.81 99 ARG A N 1
ATOM 811 C CA . ARG A 1 99 ? -13.105 -5.634 8.296 1.00 93.81 99 ARG A CA 1
ATOM 812 C C . ARG A 1 99 ? -13.777 -5.093 7.041 1.00 93.81 99 ARG A C 1
ATOM 814 O O . ARG A 1 99 ? -14.804 -5.623 6.619 1.00 93.81 99 ARG A O 1
ATOM 821 N N . LYS A 1 100 ? -13.233 -4.034 6.444 1.00 94.25 100 LYS A N 1
ATOM 822 C CA . LYS A 1 100 ? -13.704 -3.464 5.172 1.00 94.25 100 LYS A CA 1
ATOM 823 C C . LYS A 1 100 ? -12.581 -3.500 4.148 1.00 94.25 100 LYS A C 1
ATOM 825 O O . LYS A 1 100 ? -11.420 -3.454 4.512 1.00 94.25 100 LYS A O 1
ATOM 830 N N . ARG A 1 101 ? -12.923 -3.572 2.861 1.00 93.19 101 ARG A N 1
ATOM 831 C CA . ARG A 1 101 ? -11.934 -3.644 1.766 1.00 93.19 101 ARG A CA 1
ATOM 832 C C . ARG A 1 101 ? -11.976 -2.460 0.808 1.00 93.19 101 ARG A C 1
ATOM 834 O O . ARG A 1 101 ? -11.180 -2.391 -0.115 1.00 93.19 101 ARG A O 1
ATOM 841 N N . ALA A 1 102 ? -12.905 -1.534 1.005 1.00 94.19 102 ALA A N 1
ATOM 842 C CA . ALA A 1 102 ? -13.010 -0.337 0.189 1.00 94.19 102 ALA A CA 1
ATOM 843 C C . ALA A 1 102 ? -13.633 0.794 1.004 1.00 94.19 102 ALA A C 1
ATOM 845 O O . ALA A 1 102 ? -14.594 0.566 1.745 1.00 94.19 102 ALA A O 1
ATOM 846 N N . ALA A 1 103 ? -13.097 1.998 0.840 1.00 92.19 103 ALA A N 1
ATOM 847 C CA . ALA A 1 103 ? -13.630 3.226 1.410 1.00 92.19 103 ALA A CA 1
ATOM 848 C C . ALA A 1 103 ? -13.046 4.437 0.679 1.00 92.19 103 ALA A C 1
ATOM 850 O O . ALA A 1 103 ? -11.860 4.443 0.376 1.00 92.19 103 ALA A O 1
ATOM 851 N N . GLU A 1 104 ? -13.875 5.446 0.399 1.00 83.31 104 GLU A N 1
ATOM 852 C CA . GLU A 1 104 ? -13.443 6.790 -0.034 1.00 83.31 104 GLU A CA 1
ATOM 853 C C . GLU A 1 104 ? -12.307 6.822 -1.082 1.00 83.31 104 GLU A C 1
ATOM 855 O O . GLU A 1 104 ? -11.331 7.549 -0.952 1.00 83.31 104 GLU A O 1
ATOM 860 N N . GLY A 1 105 ? -12.419 6.022 -2.149 1.00 89.69 105 GLY A N 1
ATOM 861 C CA . GLY A 1 105 ? -11.428 6.006 -3.236 1.00 89.69 105 GLY A CA 1
ATOM 862 C C . GLY A 1 105 ? -10.155 5.196 -2.957 1.00 89.69 105 GLY A C 1
ATOM 863 O O . GLY A 1 105 ? -9.271 5.177 -3.814 1.00 89.69 105 GLY A O 1
ATOM 864 N N . ILE A 1 106 ? -10.100 4.499 -1.819 1.00 95.94 106 ILE A N 1
ATOM 865 C CA . ILE A 1 106 ? -9.078 3.527 -1.428 1.00 95.94 106 ILE A CA 1
ATOM 866 C C . ILE A 1 106 ? -9.674 2.114 -1.507 1.00 95.94 106 ILE A C 1
ATOM 868 O O . ILE A 1 106 ? -10.799 1.871 -1.053 1.00 95.94 106 ILE A O 1
ATOM 872 N N . GLN A 1 107 ? -8.921 1.167 -2.059 1.00 97.25 107 GLN A N 1
ATOM 873 C CA . GLN A 1 107 ? -9.279 -0.252 -2.090 1.00 97.25 107 GLN A CA 1
ATOM 874 C C . GLN A 1 107 ? -8.145 -1.121 -1.549 1.00 97.25 107 GLN A C 1
ATOM 876 O O . GLN A 1 107 ? -6.979 -0.799 -1.751 1.00 97.25 107 GLN A O 1
ATOM 881 N N . LEU A 1 108 ? -8.509 -2.222 -0.886 1.00 96.75 108 LEU A N 1
ATOM 882 C CA . LEU A 1 108 ? -7.619 -3.260 -0.370 1.00 96.75 108 LEU A CA 1
ATOM 883 C C . LEU A 1 108 ? -7.906 -4.593 -1.074 1.00 96.75 108 LEU A C 1
ATOM 885 O O . LEU A 1 108 ? -9.050 -5.047 -1.156 1.00 96.75 108 LEU A O 1
ATOM 889 N N . LEU A 1 109 ? -6.845 -5.245 -1.527 1.00 96.25 109 LEU A N 1
ATOM 890 C CA . LEU A 1 109 ? -6.814 -6.524 -2.220 1.00 96.25 109 LEU A CA 1
ATOM 891 C C . LEU A 1 109 ? -6.124 -7.561 -1.325 1.00 96.25 109 LEU A C 1
ATOM 893 O O . LEU A 1 109 ? -5.153 -7.243 -0.640 1.00 96.25 109 LEU A O 1
ATOM 897 N N . GLY A 1 110 ? -6.623 -8.797 -1.333 1.00 92.31 110 GLY A N 1
ATOM 898 C CA . GLY A 1 110 ? -6.144 -9.881 -0.469 1.00 92.31 110 GLY A CA 1
ATOM 899 C C . GLY A 1 110 ? -7.244 -10.468 0.431 1.00 92.31 110 GLY A C 1
ATOM 900 O O . GLY A 1 110 ? -8.430 -10.403 0.071 1.00 92.31 110 GLY A O 1
ATOM 901 N N . PRO A 1 111 ? -6.897 -11.042 1.599 1.00 93.44 111 PRO A N 1
ATOM 902 C CA . PRO A 1 111 ? -5.547 -11.118 2.175 1.00 93.44 111 PRO A CA 1
ATOM 903 C C . PRO A 1 111 ? -4.577 -11.977 1.352 1.00 93.44 111 PRO A C 1
ATOM 905 O O . PRO A 1 111 ? -5.007 -12.842 0.592 1.00 93.44 111 PRO A O 1
ATOM 908 N N . ILE A 1 112 ? -3.282 -11.733 1.536 1.00 94.38 112 ILE A N 1
ATOM 909 C CA . ILE A 1 112 ? -2.158 -12.549 1.071 1.00 94.38 112 ILE A CA 1
ATOM 910 C C . ILE A 1 112 ? -1.434 -13.052 2.318 1.00 94.38 112 ILE A C 1
ATOM 912 O O . ILE A 1 112 ? -1.038 -12.251 3.160 1.00 94.38 112 ILE A O 1
ATOM 916 N N . GLU A 1 113 ? -1.246 -14.361 2.437 1.00 94.50 113 GLU A N 1
ATOM 917 C CA . GLU A 1 113 ? -0.446 -14.940 3.518 1.00 94.50 113 GLU A CA 1
ATOM 918 C C . GLU A 1 113 ? 0.996 -15.116 3.042 1.00 94.50 113 GLU A C 1
ATOM 920 O O . GLU A 1 113 ? 1.246 -15.823 2.064 1.00 94.50 113 GLU A O 1
ATOM 925 N N . ILE A 1 114 ? 1.947 -14.480 3.730 1.00 91.44 114 ILE A N 1
ATOM 926 C CA . ILE A 1 114 ? 3.381 -14.633 3.453 1.00 91.44 114 ILE A CA 1
ATOM 927 C C . ILE A 1 114 ? 4.097 -15.237 4.660 1.00 91.44 114 ILE A C 1
ATOM 929 O O . ILE A 1 114 ? 3.767 -14.960 5.816 1.00 91.44 114 ILE A O 1
ATOM 933 N N . GLU A 1 115 ? 5.087 -16.091 4.410 1.00 88.38 115 GLU A N 1
ATOM 934 C CA . GLU A 1 115 ? 5.869 -16.694 5.494 1.00 88.38 115 GLU A CA 1
ATOM 935 C C . GLU A 1 115 ? 6.851 -15.694 6.101 1.00 88.38 115 GLU A C 1
ATOM 937 O O . GLU A 1 115 ? 6.940 -15.625 7.328 1.00 88.38 115 GLU A O 1
ATOM 942 N N . LYS A 1 116 ? 7.528 -14.931 5.236 1.00 86.19 116 LYS A N 1
ATOM 943 C CA . LYS A 1 116 ? 8.578 -13.964 5.556 1.00 86.19 116 LYS A CA 1
ATOM 944 C C . LYS A 1 116 ? 8.701 -12.897 4.470 1.00 86.19 116 LYS A C 1
ATOM 946 O O . LYS A 1 116 ? 8.230 -13.111 3.348 1.00 86.19 116 LYS A O 1
ATOM 951 N N . PHE A 1 117 ? 9.368 -11.798 4.796 1.00 87.81 117 PHE A N 1
ATOM 952 C CA . PHE A 1 117 ? 9.775 -10.788 3.818 1.00 87.81 117 PHE A CA 1
ATOM 953 C C . PHE A 1 117 ? 11.119 -11.139 3.161 1.00 87.81 117 PHE A C 1
ATOM 955 O O . PHE A 1 117 ? 11.912 -11.901 3.707 1.00 87.81 117 PHE A O 1
ATOM 962 N N . ASP A 1 118 ? 11.411 -10.558 1.997 1.00 85.44 118 ASP A N 1
ATOM 963 C CA . ASP A 1 118 ? 12.649 -10.811 1.242 1.00 85.44 118 ASP A CA 1
ATOM 964 C C . ASP A 1 118 ? 13.921 -10.329 1.968 1.00 85.44 118 ASP A C 1
ATOM 966 O O . ASP A 1 118 ? 15.024 -10.775 1.649 1.00 85.44 118 ASP A O 1
ATOM 970 N N . PHE A 1 119 ? 13.782 -9.427 2.943 1.00 80.69 119 PHE A N 1
ATOM 971 C CA . PHE A 1 119 ? 14.885 -8.932 3.774 1.00 80.69 119 PHE A CA 1
ATOM 972 C C . PHE A 1 119 ? 15.141 -9.768 5.044 1.00 80.69 119 PHE A C 1
ATOM 974 O O . PHE A 1 119 ? 16.122 -9.498 5.739 1.00 80.69 119 PHE A O 1
ATOM 981 N N . GLU A 1 120 ? 14.279 -10.746 5.352 1.00 70.06 120 GLU A N 1
ATOM 982 C CA . GLU A 1 120 ? 14.410 -11.689 6.481 1.00 70.06 120 GLU A CA 1
ATOM 983 C C . GLU A 1 120 ? 15.122 -12.993 6.080 1.00 70.06 120 GLU A C 1
ATOM 985 O O . GLU A 1 120 ? 16.035 -13.414 6.824 1.00 70.06 120 GLU A O 1
#

Secondary structure (DSSP, 8-state):
-EEEEEEEESS--HHHHHHHHS--TT-TTSPPHHHHHHTPPP--TTSEEEE-GGGGTTS---HHHHHHHSSS---HHHHTTS-TTT-SEEEEEE-S----SEETTEEEEEEEEES--TT-

pLDDT: mean 89.5, std 9.1, range [53.81, 97.38]